Protein AF-A0A412A065-F1 (afdb_monomer)

pLDDT: mean 73.4, std 17.65, range [29.75, 91.38]

Radius of gyration: 28.31 Å; Cα contacts (8 Å, |Δi|>4): 166; chains: 1; bounding box: 94×66×41 Å

Foldseek 3Di:
DADVVGDPCVVPDQWDKDKDWDDDDPQDLADPVFWTKIKIWTPHHNPCVPPPNTDIDIWIAGPPPGTQDQLVLLVLCCVVVQWDDPPQKIFGADPVRHGPDIAGHPNRSSVVCVVCVVVVVVSVVVSPDVPPPDPPVVVVVVVVVVVVVVVVVVPPVPDDDDDDDDDDDDDDDD

Secondary structure (DSSP, 8-state):
--BTTBSHHHHH-SEEEEEEEEPPPTTSSS-TTTEEEEEEEEEEESS-TTT-SS-EEEEEEETTTEE--HHHHHHHHHHHTSEEEETTEEEEE-TTS-EEEEEEHHHHHHHHHHH-HHHHHHHHHHH--S--PPPHHHHHHHHHHHHHHHHHHHHHTT----------------

Sequence (174 aa):
MVVAGGHAIKYWSSLTLDLRKRSISDSDPIGKEDGVKIGVKVLKNHCTPNKFAYVKFVYYAIFGEGIEQYLSTLDKACRQGIAECKGAWIYWYDNDGNVKEKWNGKMSYRNYMIENPEIFKSFTEAVSPEIKAMSGEEIEDIKQLEKTVEDKMLYDDSMPLKNKKKESKENTVA

Organism: NCBI:txid491921

Solvent-accessible surface area (backbone atoms only — not comparable to full-atom values): 10781 Å² total; per-residue (Å²): 140,81,51,98,81,48,70,60,57,73,72,74,47,55,62,40,74,52,76,39,82,47,85,67,52,98,85,48,80,61,50,77,90,53,32,47,35,37,38,36,34,44,73,41,50,69,85,49,65,91,82,48,68,73,48,72,54,73,51,45,35,34,71,95,78,40,73,54,55,63,68,53,52,50,62,46,23,51,70,74,63,61,24,50,72,62,82,61,36,39,36,33,52,43,97,84,69,46,77,70,46,76,29,68,38,69,54,49,46,43,53,52,40,67,77,36,54,68,57,42,50,55,50,49,60,73,55,55,61,96,64,74,72,71,55,74,63,63,55,51,54,49,53,52,50,52,52,55,47,53,57,54,61,71,54,65,87,68,72,76,80,84,76,91,78,84,80,84,78,90,86,81,94,134

Structure (mmCIF, N/CA/C/O backbone):
data_AF-A0A412A065-F1
#
_entry.id   AF-A0A412A065-F1
#
loop_
_atom_site.group_PDB
_atom_site.id
_atom_site.type_symbol
_atom_site.label_atom_id
_atom_site.label_alt_id
_atom_site.label_comp_id
_atom_site.label_asym_id
_atom_site.label_entity_id
_atom_site.label_seq_id
_atom_site.pdbx_PDB_ins_code
_atom_site.Cartn_x
_atom_site.Cartn_y
_atom_site.Cartn_z
_atom_site.occupancy
_atom_site.B_iso_or_equiv
_atom_site.auth_seq_id
_atom_site.auth_comp_id
_atom_site.auth_asym_id
_atom_site.auth_atom_id
_atom_site.pdbx_PDB_model_num
ATOM 1 N N . MET A 1 1 ? 21.554 -3.947 -10.953 1.00 59.50 1 MET A N 1
ATOM 2 C CA . MET A 1 1 ? 20.369 -3.548 -11.738 1.00 59.50 1 MET A CA 1
ATOM 3 C C . MET A 1 1 ? 20.830 -2.507 -12.738 1.00 59.50 1 MET A C 1
ATOM 5 O O . MET A 1 1 ? 21.352 -1.483 -12.311 1.00 59.50 1 MET A O 1
ATOM 9 N N . VAL A 1 2 ? 20.739 -2.818 -14.027 1.00 64.69 2 VAL A N 1
ATOM 10 C CA . VAL A 1 2 ? 20.994 -1.875 -15.122 1.00 64.69 2 VAL A CA 1
ATOM 11 C C . VAL A 1 2 ? 19.633 -1.594 -15.742 1.00 64.69 2 VAL A C 1
ATOM 13 O O . VAL A 1 2 ? 18.884 -2.533 -16.002 1.00 64.69 2 VAL A O 1
ATOM 16 N N . VAL A 1 3 ? 19.294 -0.319 -15.895 1.00 79.69 3 VAL A N 1
ATOM 17 C CA . VAL A 1 3 ? 18.061 0.134 -16.550 1.00 79.69 3 VAL A CA 1
ATOM 18 C C . VAL A 1 3 ? 18.453 0.653 -17.934 1.00 79.69 3 VAL A C 1
ATOM 20 O O . VAL A 1 3 ? 19.592 1.092 -18.118 1.00 79.69 3 VAL A O 1
ATOM 23 N N . ALA A 1 4 ? 17.550 0.610 -18.914 1.00 75.88 4 ALA A N 1
ATOM 24 C CA . ALA A 1 4 ? 17.768 1.313 -20.177 1.00 75.88 4 ALA A CA 1
ATOM 25 C C . ALA A 1 4 ? 18.017 2.808 -19.877 1.00 75.88 4 ALA A C 1
ATOM 27 O O . ALA A 1 4 ? 17.233 3.426 -19.163 1.00 75.88 4 ALA A O 1
ATOM 28 N N . GLY A 1 5 ? 19.153 3.348 -20.335 1.00 75.94 5 GLY A N 1
ATOM 29 C CA . GLY A 1 5 ? 19.703 4.638 -19.873 1.00 75.94 5 GLY A CA 1
ATOM 30 C C . GLY A 1 5 ? 20.932 4.530 -18.949 1.00 75.94 5 GLY A C 1
ATOM 31 O O . GLY A 1 5 ? 21.510 5.543 -18.560 1.00 75.94 5 GLY A O 1
ATOM 32 N N . GLY A 1 6 ? 21.384 3.314 -18.626 1.00 81.81 6 GLY A N 1
ATOM 33 C CA . GLY A 1 6 ? 22.684 3.062 -17.999 1.00 81.81 6 GLY A CA 1
ATOM 34 C C . GLY A 1 6 ? 22.746 3.377 -16.500 1.00 81.81 6 GLY A C 1
ATOM 35 O O . GLY A 1 6 ? 21.751 3.319 -15.777 1.00 81.81 6 GLY A O 1
ATOM 36 N N . HIS A 1 7 ? 23.951 3.665 -15.999 1.00 80.75 7 HIS A N 1
ATOM 37 C CA . HIS A 1 7 ? 24.173 3.865 -14.563 1.00 80.75 7 HIS A CA 1
ATOM 38 C C . HIS A 1 7 ? 23.715 5.232 -14.037 1.00 80.75 7 HIS A C 1
ATOM 40 O O . HIS A 1 7 ? 23.403 5.324 -12.851 1.00 80.75 7 HIS A O 1
ATOM 46 N N . ALA A 1 8 ? 23.614 6.265 -14.881 1.00 84.19 8 ALA A N 1
ATOM 47 C CA . ALA A 1 8 ? 23.265 7.625 -14.457 1.00 84.19 8 ALA A CA 1
ATOM 48 C C . ALA A 1 8 ? 21.925 7.686 -13.699 1.00 84.19 8 ALA A C 1
ATOM 50 O O . ALA A 1 8 ? 21.860 8.255 -12.609 1.00 84.19 8 ALA A O 1
ATOM 51 N N . ILE A 1 9 ? 20.887 7.006 -14.202 1.00 83.12 9 ILE A N 1
ATOM 52 C CA . ILE A 1 9 ? 19.542 6.970 -13.596 1.00 83.12 9 ILE A CA 1
ATOM 53 C C . ILE A 1 9 ? 19.582 6.490 -12.132 1.00 83.12 9 ILE A C 1
ATOM 55 O O . ILE A 1 9 ? 18.857 7.011 -11.285 1.00 83.12 9 ILE A O 1
ATOM 59 N N . LYS A 1 10 ? 20.466 5.542 -11.788 1.00 75.94 10 LYS A N 1
ATOM 60 C CA . LYS A 1 10 ? 20.627 5.039 -10.410 1.00 75.94 10 LYS A CA 1
ATOM 61 C C . LYS A 1 10 ? 21.094 6.139 -9.444 1.00 75.94 10 LYS A C 1
ATOM 63 O O . LYS A 1 10 ? 20.668 6.174 -8.287 1.00 75.94 10 LYS A O 1
ATOM 68 N N . TYR A 1 11 ? 21.975 7.026 -9.900 1.00 78.31 11 TYR A N 1
ATOM 69 C CA . TYR A 1 11 ? 22.521 8.106 -9.079 1.00 78.31 11 TYR A CA 1
ATOM 70 C C . TYR A 1 11 ? 21.553 9.292 -9.002 1.00 78.31 11 TYR A C 1
ATOM 72 O O . TYR A 1 11 ? 21.267 9.744 -7.896 1.00 78.31 11 TYR A O 1
ATOM 80 N N . TRP A 1 12 ? 20.958 9.691 -10.128 1.00 84.44 12 TRP A N 1
ATOM 81 C CA . TRP A 1 12 ? 20.093 10.874 -10.226 1.00 84.44 12 TRP A CA 1
ATOM 82 C C . TRP A 1 12 ? 18.624 10.671 -9.804 1.00 84.44 12 TRP A C 1
ATOM 84 O O . TRP A 1 12 ? 17.942 11.648 -9.521 1.00 84.44 12 TRP A O 1
ATOM 94 N N . SER A 1 13 ? 18.106 9.440 -9.717 1.00 83.88 13 SER A N 1
ATOM 95 C CA . SER A 1 13 ? 16.719 9.210 -9.259 1.00 83.88 13 SER A CA 1
ATOM 96 C C . SER A 1 13 ? 16.548 9.391 -7.744 1.00 83.88 13 SER A C 1
ATOM 98 O O . SER A 1 13 ? 17.257 8.758 -6.961 1.00 83.88 13 SER A O 1
ATOM 100 N N . SER A 1 14 ? 15.571 10.189 -7.305 1.00 82.69 14 SER A N 1
ATOM 101 C CA . SER A 1 14 ? 15.243 10.354 -5.874 1.00 82.69 14 SER A CA 1
ATOM 102 C C . SER A 1 14 ? 14.550 9.125 -5.270 1.00 82.69 14 SER A C 1
ATOM 104 O O . SER A 1 14 ? 14.744 8.811 -4.096 1.00 82.69 14 SER A O 1
ATOM 106 N N . LEU A 1 15 ? 13.776 8.396 -6.080 1.00 83.38 15 LEU A N 1
ATOM 107 C CA . LEU A 1 15 ? 13.082 7.162 -5.711 1.00 83.38 15 LEU A CA 1
ATOM 108 C C . LEU A 1 15 ? 13.373 6.080 -6.761 1.00 83.38 15 LEU A C 1
ATOM 110 O O . LEU A 1 15 ? 13.353 6.349 -7.961 1.00 83.38 15 LEU A O 1
ATOM 114 N N . THR A 1 16 ? 13.618 4.845 -6.327 1.00 84.00 16 THR A N 1
ATOM 115 C CA . THR A 1 16 ? 13.732 3.681 -7.220 1.00 84.00 16 THR A CA 1
ATOM 116 C C . THR A 1 16 ? 12.879 2.538 -6.685 1.00 84.00 16 THR A C 1
ATOM 118 O O . THR A 1 16 ? 13.063 2.108 -5.543 1.00 84.00 16 THR A O 1
ATOM 121 N N . LEU A 1 17 ? 11.972 2.026 -7.519 1.00 86.31 17 LEU A N 1
ATOM 122 C CA . LEU A 1 17 ? 11.049 0.936 -7.199 1.00 86.31 17 LEU A CA 1
ATOM 123 C C . LEU A 1 17 ? 11.320 -0.269 -8.113 1.00 86.31 17 LEU A C 1
ATOM 125 O O . LEU A 1 17 ? 11.417 -0.116 -9.327 1.00 86.31 17 LEU A O 1
ATOM 129 N N . ASP A 1 18 ? 11.421 -1.467 -7.537 1.00 87.00 18 ASP A N 1
ATOM 130 C CA . ASP A 1 18 ? 11.420 -2.744 -8.265 1.00 87.00 18 ASP A CA 1
ATOM 131 C C . ASP A 1 18 ? 10.001 -3.319 -8.210 1.00 87.00 18 ASP A C 1
ATOM 133 O O . ASP A 1 18 ? 9.548 -3.760 -7.149 1.00 87.00 18 ASP A O 1
ATOM 137 N N . LEU A 1 19 ? 9.284 -3.254 -9.336 1.00 89.56 19 LEU A N 1
ATOM 138 C CA . LEU A 1 19 ? 7.926 -3.775 -9.483 1.00 89.56 19 LEU A CA 1
ATOM 139 C C . LEU A 1 19 ? 7.979 -5.156 -10.135 1.00 89.56 19 LEU A C 1
ATOM 141 O O . LEU A 1 19 ? 8.509 -5.311 -11.234 1.00 89.56 19 LEU A O 1
ATOM 145 N N . ARG A 1 20 ? 7.390 -6.166 -9.487 1.00 89.19 20 ARG A N 1
ATOM 146 C CA . ARG A 1 20 ? 7.323 -7.530 -10.027 1.00 89.19 20 ARG A CA 1
ATOM 147 C C . ARG A 1 20 ? 5.916 -8.098 -9.934 1.00 89.19 20 ARG A C 1
ATOM 149 O O . ARG A 1 20 ? 5.320 -8.112 -8.855 1.00 89.19 20 ARG A O 1
ATOM 156 N N . LYS A 1 21 ? 5.423 -8.655 -11.045 1.00 88.69 21 LYS A N 1
ATOM 157 C CA . LYS A 1 21 ? 4.226 -9.504 -11.039 1.00 88.69 21 LYS A CA 1
ATOM 158 C C . LYS A 1 21 ? 4.476 -10.701 -10.114 1.00 88.69 21 LYS A C 1
ATOM 160 O O . LYS A 1 21 ? 5.524 -11.345 -10.167 1.00 88.69 21 LYS A O 1
ATOM 165 N N . ARG A 1 22 ? 3.519 -10.971 -9.234 1.00 87.44 22 ARG A N 1
ATOM 166 C CA . ARG A 1 22 ? 3.467 -12.141 -8.356 1.00 87.44 22 ARG A CA 1
ATOM 167 C C . ARG A 1 22 ? 2.398 -13.094 -8.882 1.00 87.44 22 ARG A C 1
ATOM 169 O O . ARG A 1 22 ? 1.486 -12.678 -9.595 1.00 87.44 22 ARG A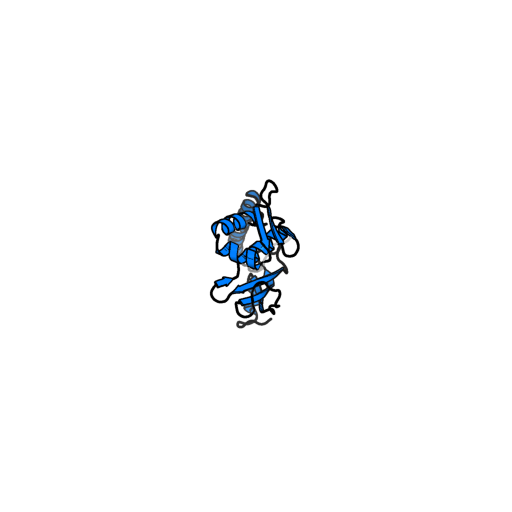 O 1
ATOM 176 N N . SER A 1 23 ? 2.506 -14.367 -8.521 1.00 85.19 23 SER A N 1
ATOM 177 C CA . SER A 1 23 ? 1.398 -15.301 -8.688 1.00 85.19 23 SER A CA 1
ATOM 178 C C . SER A 1 23 ? 0.210 -14.855 -7.832 1.00 85.19 23 SER A C 1
ATOM 180 O O . SER A 1 23 ? 0.380 -14.447 -6.681 1.00 85.19 23 SER A O 1
ATOM 182 N N . ILE A 1 24 ? -0.976 -14.937 -8.426 1.00 83.94 24 ILE A N 1
ATOM 183 C CA . ILE A 1 24 ? -2.264 -14.934 -7.733 1.00 83.94 24 ILE A CA 1
ATOM 184 C C . ILE A 1 24 ? -2.547 -16.386 -7.333 1.00 83.94 24 ILE A C 1
ATOM 186 O O . ILE A 1 24 ? -2.332 -17.293 -8.145 1.00 83.94 24 ILE A O 1
ATOM 190 N N . SER A 1 25 ? -2.968 -16.611 -6.091 1.00 81.94 25 SER A N 1
ATOM 191 C CA . SER A 1 25 ? -3.504 -17.898 -5.638 1.00 81.94 25 SER A CA 1
ATOM 192 C C . SER A 1 25 ? -5.028 -17.879 -5.679 1.00 81.94 25 SER A C 1
ATOM 194 O O . SER A 1 25 ? -5.638 -16.819 -5.653 1.00 81.94 25 SER A O 1
ATOM 196 N N . ASP A 1 26 ? -5.664 -19.046 -5.678 1.00 75.50 26 ASP A N 1
ATOM 197 C CA . ASP A 1 26 ? -7.128 -19.129 -5.808 1.00 75.50 26 ASP A CA 1
ATOM 198 C C . ASP A 1 26 ? -7.871 -18.716 -4.509 1.00 75.50 26 ASP A C 1
ATOM 200 O O . ASP A 1 26 ? -9.094 -18.686 -4.457 1.00 75.50 26 ASP A O 1
ATOM 204 N N . SER A 1 27 ? -7.116 -18.360 -3.459 1.00 78.38 27 SER A N 1
ATOM 205 C CA . SER A 1 27 ? -7.596 -17.731 -2.219 1.00 78.38 27 SER A CA 1
ATOM 206 C C . SER A 1 27 ? -7.365 -16.209 -2.186 1.00 78.38 27 SER A C 1
ATOM 208 O O . SER A 1 27 ? -7.716 -15.560 -1.195 1.00 78.38 27 SER A O 1
ATOM 210 N N . ASP A 1 28 ? -6.728 -15.629 -3.207 1.00 82.88 28 ASP A N 1
ATOM 211 C CA . ASP A 1 28 ? -6.637 -14.177 -3.336 1.00 82.88 28 ASP A CA 1
ATOM 212 C C . ASP A 1 28 ? -7.999 -13.600 -3.760 1.00 82.88 28 ASP A C 1
ATOM 214 O O . ASP A 1 28 ? -8.752 -14.255 -4.475 1.00 82.88 28 ASP A O 1
ATOM 218 N N . PRO A 1 29 ? -8.337 -12.369 -3.339 1.00 79.38 29 PRO A N 1
ATOM 219 C CA . PRO A 1 29 ? -9.653 -11.792 -3.610 1.00 79.38 29 PRO A CA 1
ATOM 220 C C . PRO A 1 29 ? -9.891 -11.464 -5.089 1.00 79.38 29 PRO A C 1
ATOM 222 O O . PRO A 1 29 ? -11.036 -11.374 -5.497 1.00 79.38 29 PRO A O 1
ATOM 225 N N . ILE A 1 30 ? -8.840 -11.267 -5.885 1.00 82.00 30 ILE A N 1
ATOM 226 C CA . ILE A 1 30 ? -8.945 -10.920 -7.308 1.00 82.00 30 ILE A CA 1
ATOM 227 C C . ILE A 1 30 ? -8.397 -12.086 -8.123 1.00 82.00 30 ILE A C 1
ATOM 229 O O . ILE A 1 30 ? -7.266 -12.523 -7.884 1.00 82.00 30 ILE A O 1
ATOM 233 N N . GLY A 1 31 ? -9.203 -12.576 -9.067 1.00 82.12 31 GLY A N 1
ATOM 234 C CA . GLY A 1 31 ? -8.862 -13.692 -9.939 1.00 82.12 31 GLY A CA 1
ATOM 235 C C . GLY A 1 31 ? -7.713 -13.375 -10.899 1.00 82.12 31 GLY A C 1
ATOM 236 O O . GLY A 1 31 ? -7.356 -12.220 -11.134 1.00 82.12 31 GLY A O 1
ATOM 237 N N . LYS A 1 32 ? -7.124 -14.427 -11.482 1.00 80.06 32 LYS A N 1
ATOM 238 C CA . LYS A 1 32 ? -6.084 -14.298 -12.523 1.00 80.06 32 LYS A CA 1
ATOM 239 C C . LYS A 1 32 ? -6.618 -13.658 -13.806 1.00 80.06 32 LYS A C 1
ATOM 241 O O . LYS A 1 32 ? -5.845 -13.018 -14.515 1.00 80.06 32 LYS A O 1
ATOM 246 N N . GLU A 1 33 ? -7.908 -13.847 -14.071 1.00 81.31 33 GLU A N 1
ATOM 247 C CA . GLU A 1 33 ? -8.598 -13.332 -15.254 1.00 81.31 33 GLU A CA 1
ATOM 248 C C . GLU A 1 33 ? -8.876 -11.825 -15.116 1.00 81.31 33 GLU A C 1
ATOM 250 O O . GLU A 1 33 ? -8.692 -11.071 -16.067 1.00 81.31 33 GLU A O 1
ATOM 255 N N . ASP A 1 34 ? -9.232 -11.375 -13.906 1.00 84.75 34 ASP A N 1
ATOM 256 C CA . ASP A 1 34 ? -9.652 -9.994 -13.628 1.00 84.75 34 ASP A CA 1
ATOM 257 C C . ASP A 1 34 ? -8.477 -9.039 -13.353 1.00 84.75 34 ASP A C 1
ATOM 259 O O . ASP A 1 34 ? -8.609 -7.820 -13.489 1.00 84.75 34 ASP A O 1
ATOM 263 N N . GLY A 1 35 ? -7.304 -9.554 -12.958 1.00 87.31 35 GLY A N 1
ATOM 264 C CA . GLY A 1 35 ? -6.182 -8.683 -12.615 1.00 87.31 35 GLY A CA 1
ATOM 265 C C . GLY A 1 35 ? -4.825 -9.337 -12.361 1.00 87.31 35 GLY A C 1
ATOM 266 O O . GLY A 1 35 ? -4.553 -10.506 -12.636 1.00 87.31 35 GLY A O 1
ATOM 267 N N . VAL A 1 36 ? -3.911 -8.524 -11.827 1.00 90.12 36 VAL A N 1
ATOM 268 C CA . VAL A 1 36 ? -2.536 -8.897 -11.487 1.00 90.12 36 VAL A CA 1
ATOM 269 C C . VAL A 1 36 ? -2.146 -8.430 -10.090 1.00 90.12 36 VAL A C 1
ATOM 271 O O . VAL A 1 36 ? -2.358 -7.287 -9.691 1.00 90.12 36 VAL A O 1
ATOM 274 N N . LYS A 1 37 ? -1.480 -9.319 -9.353 1.00 89.69 37 LYS A N 1
ATOM 275 C CA . LYS A 1 37 ? -0.863 -9.019 -8.060 1.00 89.69 37 LYS A CA 1
ATOM 276 C C . LYS A 1 37 ? 0.549 -8.489 -8.288 1.00 89.69 37 LYS A C 1
ATOM 278 O O . LYS A 1 37 ? 1.388 -9.189 -8.859 1.00 89.69 37 LYS A O 1
ATOM 283 N N . ILE A 1 38 ? 0.830 -7.266 -7.850 1.00 90.00 38 ILE A N 1
ATOM 284 C CA . ILE A 1 38 ? 2.123 -6.602 -8.041 1.00 90.00 38 ILE A CA 1
ATOM 285 C C . ILE A 1 38 ? 2.793 -6.440 -6.679 1.00 90.00 38 ILE A C 1
ATOM 287 O O . ILE A 1 38 ? 2.259 -5.815 -5.766 1.00 90.00 38 ILE A O 1
ATOM 291 N N . GLY A 1 39 ? 3.978 -7.032 -6.533 1.00 88.25 39 GLY A N 1
ATOM 292 C CA . GLY A 1 39 ? 4.853 -6.790 -5.394 1.00 88.25 39 GLY A CA 1
ATOM 293 C C . GLY A 1 39 ? 5.843 -5.687 -5.739 1.00 88.25 39 GLY A C 1
ATOM 294 O O . GLY A 1 39 ? 6.588 -5.826 -6.709 1.00 88.25 39 GLY A O 1
ATOM 295 N N . VAL A 1 40 ? 5.876 -4.629 -4.933 1.00 88.19 40 VAL A N 1
ATOM 296 C CA . VAL A 1 40 ? 6.831 -3.527 -5.084 1.00 88.19 40 VAL A CA 1
ATOM 297 C C . VAL A 1 40 ? 7.829 -3.548 -3.941 1.00 88.19 40 VAL A C 1
ATOM 299 O O . VAL A 1 40 ? 7.460 -3.698 -2.776 1.00 88.19 40 VAL A O 1
ATOM 302 N N . LYS A 1 41 ? 9.108 -3.395 -4.285 1.00 85.06 41 LYS A N 1
ATOM 303 C CA . LYS A 1 41 ? 10.203 -3.186 -3.339 1.00 85.06 41 LYS A CA 1
ATOM 304 C C . LYS A 1 41 ? 10.808 -1.805 -3.566 1.00 85.06 41 LYS A C 1
ATOM 306 O O . LYS A 1 41 ? 11.267 -1.507 -4.667 1.00 85.06 41 LYS A O 1
ATOM 311 N N . VAL A 1 42 ? 10.878 -0.998 -2.511 1.00 85.38 42 VAL A N 1
ATOM 312 C CA . VAL A 1 42 ? 11.677 0.233 -2.519 1.00 85.38 42 VAL A CA 1
ATOM 313 C C . VAL A 1 42 ? 13.164 -0.148 -2.500 1.00 85.38 42 VAL A C 1
ATOM 315 O O . VAL A 1 42 ? 13.599 -0.931 -1.653 1.00 85.38 42 VAL A O 1
ATOM 318 N N . LEU A 1 43 ? 13.934 0.354 -3.470 1.00 81.56 43 LEU A N 1
ATOM 319 C CA . LEU A 1 43 ? 15.385 0.135 -3.590 1.00 81.56 43 LEU A CA 1
ATOM 320 C C . LEU A 1 43 ? 16.213 1.360 -3.187 1.00 81.56 43 LEU A C 1
ATOM 322 O O . LEU A 1 43 ? 17.340 1.207 -2.725 1.00 81.56 43 LEU A O 1
ATOM 326 N N . LYS A 1 44 ? 15.670 2.560 -3.400 1.00 79.31 44 LYS A N 1
ATOM 327 C CA . LYS A 1 44 ? 16.268 3.850 -3.043 1.00 79.31 44 LYS A CA 1
ATOM 328 C C . LYS A 1 44 ? 15.133 4.807 -2.709 1.00 79.31 44 LYS A C 1
ATOM 330 O O . LYS A 1 44 ? 14.167 4.857 -3.467 1.00 79.31 44 LYS A O 1
ATOM 335 N N . ASN A 1 45 ? 15.255 5.552 -1.615 1.00 82.75 45 ASN A N 1
ATOM 336 C CA . ASN A 1 45 ? 14.328 6.614 -1.235 1.00 82.75 45 ASN A CA 1
ATOM 337 C C . ASN A 1 45 ? 15.112 7.765 -0.594 1.00 82.75 45 ASN A C 1
ATOM 339 O O . ASN A 1 45 ? 15.617 7.625 0.516 1.00 82.75 45 ASN A O 1
ATOM 343 N N . HIS A 1 46 ? 15.210 8.887 -1.302 1.00 79.06 46 HIS A N 1
ATOM 344 C CA . HIS A 1 46 ? 15.831 10.123 -0.823 1.00 79.06 46 HIS A CA 1
ATOM 345 C C . HIS A 1 46 ? 14.801 11.132 -0.277 1.00 79.06 46 HIS A C 1
ATOM 347 O O . HIS A 1 46 ? 15.174 12.120 0.343 1.00 79.06 46 HIS A O 1
ATOM 353 N N . CYS A 1 47 ? 13.504 10.894 -0.494 1.00 74.12 47 CYS A N 1
ATOM 354 C CA . CYS A 1 47 ? 12.421 11.793 -0.083 1.00 74.12 47 CYS A CA 1
ATOM 355 C C . CYS A 1 47 ? 11.980 11.570 1.372 1.00 74.12 47 CYS A C 1
ATOM 357 O O . CYS A 1 47 ? 11.399 12.457 1.988 1.00 74.12 47 CYS A O 1
ATOM 359 N N . THR A 1 48 ? 12.212 10.381 1.940 1.00 64.38 48 THR A N 1
ATOM 360 C CA . THR A 1 48 ? 11.916 10.107 3.359 1.00 64.38 48 THR A CA 1
ATOM 361 C C . THR A 1 48 ? 12.913 9.101 3.951 1.00 64.38 48 THR A C 1
ATOM 363 O O . THR A 1 48 ? 12.552 7.938 4.174 1.00 64.38 48 THR A O 1
ATOM 366 N N . PRO A 1 49 ? 14.169 9.521 4.218 1.00 60.69 49 PRO A N 1
ATOM 367 C CA . PRO A 1 49 ? 15.238 8.617 4.656 1.00 60.69 49 PRO A CA 1
ATOM 368 C C . PRO A 1 49 ? 14.892 7.826 5.928 1.00 60.69 49 PRO A C 1
ATOM 370 O O . PRO A 1 49 ? 15.203 6.642 6.028 1.00 60.69 49 PRO A O 1
ATOM 373 N N . ASN A 1 50 ? 14.180 8.460 6.866 1.00 56.03 50 ASN A N 1
ATOM 374 C CA . ASN A 1 50 ? 13.988 7.943 8.225 1.00 56.03 50 ASN A CA 1
ATOM 375 C C . ASN A 1 50 ? 12.836 6.931 8.391 1.00 56.03 50 ASN A C 1
ATOM 377 O O . ASN A 1 50 ? 12.787 6.257 9.415 1.00 56.03 50 ASN A O 1
ATOM 381 N N . LYS A 1 51 ? 11.897 6.813 7.433 1.00 56.22 51 LYS A N 1
ATOM 382 C CA . LYS A 1 51 ? 10.699 5.944 7.577 1.00 56.22 51 LYS A CA 1
ATOM 383 C C . LYS A 1 51 ? 10.639 4.741 6.626 1.00 56.22 51 LYS A C 1
ATOM 385 O O . LYS A 1 51 ? 9.981 3.759 6.948 1.00 56.22 51 LYS A O 1
ATOM 390 N N . PHE A 1 52 ? 11.289 4.790 5.458 1.00 55.50 52 PHE A N 1
ATOM 391 C CA . PHE A 1 52 ? 11.033 3.829 4.367 1.00 55.50 52 PHE A CA 1
ATOM 392 C C . PHE A 1 52 ? 12.312 3.312 3.681 1.00 55.50 52 PHE A C 1
ATOM 394 O O . PHE A 1 52 ? 12.393 3.293 2.453 1.00 55.50 52 PHE A O 1
ATOM 401 N N . ALA A 1 53 ? 13.308 2.873 4.458 1.00 53.53 53 ALA A N 1
ATOM 402 C CA . ALA A 1 53 ? 14.576 2.366 3.917 1.00 53.53 53 ALA A CA 1
ATOM 403 C C . ALA A 1 53 ? 14.398 1.133 3.002 1.00 53.53 53 ALA A C 1
ATOM 405 O O . ALA A 1 53 ? 14.928 1.109 1.894 1.00 53.53 53 ALA A O 1
ATOM 406 N N . TYR A 1 54 ? 13.612 0.133 3.432 1.00 58.66 54 TYR A N 1
ATOM 407 C CA . TYR A 1 54 ? 13.342 -1.094 2.664 1.00 58.66 54 TYR A CA 1
ATOM 408 C C . TYR A 1 54 ? 11.921 -1.621 2.896 1.00 58.66 54 TYR A C 1
ATOM 410 O O . TYR A 1 54 ? 11.725 -2.661 3.523 1.00 58.66 54 TYR A O 1
ATOM 418 N N . VAL A 1 55 ? 10.910 -0.922 2.380 1.00 68.25 55 VAL A N 1
ATOM 419 C CA . VAL A 1 55 ? 9.521 -1.395 2.479 1.00 68.25 55 VAL A CA 1
ATOM 420 C C . VAL A 1 55 ? 9.122 -2.198 1.242 1.00 68.25 55 VAL A C 1
ATOM 422 O O . VAL A 1 55 ? 9.453 -1.859 0.101 1.00 68.25 55 VAL A O 1
ATOM 425 N N . LYS A 1 56 ? 8.412 -3.298 1.500 1.00 74.69 56 LYS A N 1
ATOM 426 C CA . LYS A 1 56 ? 7.779 -4.152 0.502 1.00 74.69 56 LYS A CA 1
ATOM 427 C C . LYS A 1 56 ? 6.276 -4.104 0.721 1.00 74.69 56 LYS A C 1
ATOM 429 O O . LYS A 1 56 ? 5.804 -4.519 1.774 1.00 74.69 56 LYS A O 1
ATOM 434 N N . PHE A 1 57 ? 5.542 -3.657 -0.286 1.00 80.88 57 PHE A N 1
ATOM 435 C CA . PHE A 1 57 ? 4.084 -3.682 -0.293 1.00 80.88 57 PHE A CA 1
ATOM 436 C C . PHE A 1 57 ? 3.583 -4.479 -1.498 1.00 80.88 57 PHE A C 1
ATOM 438 O O . PHE A 1 57 ? 4.305 -4.699 -2.476 1.00 80.88 57 PHE A O 1
ATOM 445 N N . VAL A 1 58 ? 2.359 -4.982 -1.389 1.00 81.81 58 VAL A N 1
ATOM 446 C CA . VAL A 1 58 ? 1.694 -5.756 -2.435 1.00 81.81 58 VAL A CA 1
ATOM 447 C C . VAL A 1 58 ? 0.350 -5.101 -2.685 1.00 81.81 58 VAL A C 1
ATOM 449 O O . VAL A 1 58 ? -0.417 -4.922 -1.745 1.00 81.81 58 VAL A O 1
ATOM 452 N N . TYR A 1 59 ? 0.076 -4.758 -3.936 1.00 84.12 59 TYR A N 1
ATOM 453 C CA . TYR A 1 59 ? -1.230 -4.275 -4.364 1.00 84.12 59 TYR A CA 1
ATOM 454 C C . TYR A 1 59 ? -1.752 -5.125 -5.520 1.00 84.12 59 TYR A C 1
ATOM 456 O O . TYR A 1 59 ? -1.009 -5.886 -6.149 1.00 84.12 59 TYR A O 1
ATOM 464 N N . TYR A 1 60 ? -3.045 -4.994 -5.779 1.00 86.94 60 TYR A N 1
ATOM 465 C CA . TYR A 1 60 ? -3.706 -5.599 -6.923 1.00 86.94 60 TYR A CA 1
ATOM 466 C C . TYR A 1 60 ? -3.974 -4.503 -7.954 1.00 86.94 60 TYR A C 1
ATOM 468 O O . TYR A 1 60 ? -4.291 -3.369 -7.594 1.00 86.94 60 TYR A O 1
ATOM 476 N N . ALA A 1 61 ? -3.803 -4.830 -9.227 1.00 89.44 61 ALA A N 1
ATOM 477 C CA . ALA A 1 61 ? -4.253 -4.001 -10.331 1.00 89.44 61 ALA A CA 1
ATOM 478 C C . ALA A 1 61 ? -5.252 -4.811 -11.157 1.00 89.44 61 ALA A C 1
ATOM 480 O O . ALA A 1 61 ? -4.954 -5.944 -11.533 1.00 89.44 61 ALA A O 1
ATOM 481 N N . ILE A 1 62 ? -6.423 -4.239 -11.395 1.00 90.00 62 ILE A N 1
ATOM 482 C CA . ILE A 1 62 ? -7.537 -4.829 -12.132 1.00 90.00 62 ILE A CA 1
ATOM 483 C C . ILE A 1 62 ? -7.497 -4.292 -13.560 1.00 90.00 62 ILE A C 1
ATOM 485 O O . ILE A 1 62 ? -7.169 -3.123 -13.796 1.00 90.00 62 ILE A O 1
ATOM 489 N N . PHE A 1 63 ? -7.791 -5.150 -14.532 1.00 89.00 63 PHE A N 1
ATOM 490 C CA . PHE A 1 63 ? -7.831 -4.738 -15.930 1.00 89.00 63 PHE A CA 1
ATOM 491 C C . PHE A 1 63 ? -9.032 -3.809 -16.173 1.00 89.00 63 PHE A C 1
ATOM 493 O O . PHE A 1 63 ? -10.143 -4.085 -15.740 1.00 89.00 63 PHE A O 1
ATOM 500 N N . GLY A 1 64 ? -8.806 -2.672 -16.836 1.00 87.62 64 GLY A N 1
ATOM 501 C CA . GLY A 1 64 ? -9.832 -1.645 -17.071 1.00 87.62 64 GLY A CA 1
ATOM 502 C C . GLY A 1 64 ? -10.026 -0.649 -15.918 1.00 87.62 64 GLY A C 1
ATOM 503 O O . GLY A 1 64 ? -10.152 0.541 -16.186 1.00 87.62 64 GLY A O 1
ATOM 504 N N . GLU A 1 65 ? -9.971 -1.091 -14.657 1.00 85.19 65 GLU A N 1
ATOM 505 C CA . GLU A 1 65 ? -10.183 -0.219 -13.481 1.00 85.19 65 GLU A CA 1
ATOM 506 C C . GLU A 1 65 ? -8.887 0.380 -12.894 1.00 85.19 65 GLU A C 1
ATOM 508 O O . GLU A 1 65 ? -8.912 1.443 -12.275 1.00 85.19 65 GLU A O 1
ATOM 513 N N . GLY A 1 66 ? -7.728 -0.257 -13.102 1.00 88.19 66 GLY A N 1
ATOM 514 C CA . GLY A 1 66 ? -6.438 0.244 -12.617 1.00 88.19 66 GLY A CA 1
ATOM 515 C C . GLY A 1 66 ? -6.051 -0.295 -11.236 1.00 88.19 66 GLY A C 1
ATOM 516 O O . GLY A 1 66 ? -6.141 -1.493 -10.989 1.00 88.19 66 GLY A O 1
ATOM 517 N N . ILE A 1 67 ? -5.516 0.550 -10.347 1.00 88.69 67 ILE A N 1
ATOM 518 C CA . ILE A 1 67 ? -5.034 0.106 -9.025 1.00 88.69 67 ILE A CA 1
ATOM 519 C C . ILE A 1 67 ? -6.216 -0.036 -8.063 1.00 88.69 67 ILE A C 1
ATOM 521 O O . ILE A 1 67 ? -6.917 0.934 -7.790 1.00 88.69 67 ILE A O 1
ATOM 525 N N . GLU A 1 68 ? -6.375 -1.227 -7.490 1.00 89.19 68 GLU A N 1
ATOM 526 C CA . GLU A 1 68 ? -7.429 -1.546 -6.528 1.00 89.19 68 GLU A CA 1
ATOM 527 C C . GLU A 1 68 ? -7.219 -0.781 -5.208 1.00 89.19 68 GLU A C 1
ATOM 529 O O . GLU A 1 68 ? -6.294 -1.064 -4.435 1.00 89.19 68 GLU A O 1
ATOM 534 N N . GLN A 1 69 ? -8.087 0.199 -4.946 1.00 87.81 69 GLN A N 1
ATOM 535 C CA . GLN A 1 69 ? -7.986 1.065 -3.769 1.00 87.81 69 GLN A CA 1
ATOM 536 C C . GLN A 1 69 ? -8.671 0.459 -2.540 1.00 87.81 69 GLN A C 1
ATOM 538 O O . GLN A 1 69 ? -8.091 0.491 -1.454 1.00 87.81 69 GLN A O 1
ATOM 543 N N . TYR A 1 70 ? -9.850 -0.153 -2.698 1.00 89.44 70 TYR A N 1
ATOM 544 C CA . TYR A 1 70 ? -10.680 -0.617 -1.581 1.00 89.44 70 TYR A CA 1
ATOM 545 C C . TYR A 1 70 ? -9.942 -1.634 -0.703 1.00 89.44 70 TYR A C 1
ATOM 547 O O . TYR A 1 70 ? -9.810 -1.438 0.509 1.00 89.44 70 TYR A O 1
ATOM 555 N N . LEU A 1 71 ? -9.373 -2.681 -1.314 1.00 88.44 71 LEU A N 1
ATOM 556 C CA . LEU A 1 71 ? -8.582 -3.686 -0.591 1.00 88.44 71 LEU A CA 1
ATOM 557 C C . LEU A 1 71 ? -7.304 -3.119 0.054 1.00 88.44 71 LEU A C 1
ATOM 559 O O . LEU A 1 71 ? -6.859 -3.638 1.079 1.00 88.44 71 LEU A O 1
ATOM 563 N N . SER A 1 72 ? -6.717 -2.064 -0.520 1.00 86.50 72 SER A N 1
ATOM 564 C CA . SER A 1 72 ? -5.542 -1.380 0.041 1.00 86.50 72 SER A CA 1
ATOM 565 C C . SER A 1 72 ? -5.906 -0.541 1.272 1.00 86.50 72 SER A C 1
ATOM 567 O O . SER A 1 72 ? -5.166 -0.538 2.256 1.00 86.50 72 SER A O 1
ATOM 569 N N . THR A 1 73 ? -7.066 0.123 1.264 1.00 87.75 73 THR A N 1
ATOM 570 C CA . THR A 1 73 ? -7.590 0.856 2.429 1.00 87.75 73 THR A CA 1
ATOM 571 C C . THR A 1 73 ? -7.932 -0.099 3.575 1.00 87.75 73 THR A C 1
ATOM 573 O O . THR A 1 73 ? -7.554 0.168 4.712 1.00 87.75 73 THR A O 1
ATOM 576 N N . LEU A 1 74 ? -8.525 -1.264 3.291 1.00 87.88 74 LEU A N 1
ATOM 577 C CA . LEU A 1 74 ? -8.788 -2.296 4.305 1.00 87.88 74 LEU A CA 1
ATOM 578 C C . LEU A 1 74 ? -7.503 -2.836 4.968 1.00 87.88 74 LEU A C 1
ATOM 580 O O . LEU A 1 74 ? -7.453 -3.012 6.184 1.00 87.88 74 LEU A O 1
ATOM 584 N N . ASP A 1 75 ? -6.451 -3.088 4.184 1.00 85.62 75 ASP A N 1
ATOM 585 C CA . ASP A 1 75 ? -5.153 -3.565 4.693 1.00 85.62 75 ASP A CA 1
ATOM 586 C C . ASP A 1 75 ? -4.441 -2.511 5.569 1.00 85.62 75 ASP A C 1
ATOM 588 O O . ASP A 1 75 ? -3.689 -2.866 6.476 1.00 85.62 75 ASP A O 1
ATOM 592 N N . LYS A 1 76 ? -4.710 -1.214 5.352 1.00 85.19 76 LYS A N 1
ATOM 593 C CA . LYS A 1 76 ? -4.301 -0.131 6.265 1.00 85.19 76 LYS A CA 1
ATOM 594 C C . LYS A 1 76 ? -5.165 -0.110 7.530 1.00 85.19 76 LYS A C 1
ATOM 596 O O . LYS A 1 76 ? -4.611 -0.115 8.626 1.00 85.19 76 LYS A O 1
ATOM 601 N N . ALA A 1 77 ? -6.489 -0.197 7.391 1.00 86.44 77 ALA A N 1
ATOM 602 C CA . ALA A 1 77 ? -7.433 -0.165 8.508 1.00 86.44 77 ALA A CA 1
ATOM 603 C C . ALA A 1 77 ? -7.203 -1.297 9.529 1.00 86.44 77 ALA A C 1
ATOM 605 O O . ALA A 1 77 ? -7.138 -1.024 10.727 1.00 86.44 77 ALA A O 1
ATOM 606 N N . CYS A 1 78 ? -6.994 -2.545 9.077 1.00 86.06 78 CYS A N 1
ATOM 607 C CA . CYS A 1 78 ? -6.646 -3.656 9.980 1.00 86.06 78 CYS A CA 1
ATOM 608 C C . CYS A 1 78 ? -5.212 -3.548 10.558 1.00 86.06 78 CYS A C 1
ATOM 610 O O . CYS A 1 78 ? -4.929 -4.207 11.554 1.00 86.06 78 CYS A O 1
ATOM 612 N N . ARG A 1 79 ? -4.304 -2.720 10.003 1.00 83.50 79 ARG A N 1
ATOM 613 C CA . ARG A 1 79 ? -3.013 -2.395 10.657 1.00 83.50 79 ARG A CA 1
ATOM 614 C C . ARG A 1 79 ? -3.137 -1.301 11.716 1.00 83.50 79 ARG A C 1
ATOM 616 O O . ARG A 1 79 ? -2.450 -1.381 12.725 1.00 83.50 79 ARG A O 1
ATOM 623 N N . GLN A 1 80 ? -3.989 -0.305 11.484 1.00 82.81 80 GLN A N 1
ATOM 624 C CA . GLN A 1 80 ? -4.252 0.799 12.417 1.00 82.81 80 GLN A CA 1
ATOM 625 C C . GLN A 1 80 ? -5.223 0.417 13.551 1.00 82.81 80 GLN A C 1
ATOM 627 O O . GLN A 1 80 ? -5.412 1.198 14.475 1.00 82.81 80 GLN A O 1
ATOM 632 N N . GLY A 1 81 ? -5.855 -0.762 13.486 1.00 83.25 81 GLY A N 1
ATOM 633 C CA . GLY A 1 81 ? -6.840 -1.223 14.474 1.00 83.25 81 GLY A CA 1
ATOM 634 C C . GLY A 1 81 ? -8.248 -0.634 14.304 1.00 83.25 81 GLY A C 1
ATOM 635 O O . GLY A 1 81 ? -9.105 -0.871 15.146 1.00 83.25 81 GLY A O 1
ATOM 636 N N . ILE A 1 82 ? -8.504 0.098 13.214 1.00 83.12 82 ILE A N 1
ATOM 637 C CA . ILE A 1 82 ? -9.813 0.709 12.897 1.00 83.12 82 ILE A CA 1
ATOM 638 C C . ILE A 1 82 ? -10.828 -0.358 12.452 1.00 83.12 82 ILE A C 1
ATOM 640 O O . ILE A 1 82 ? -12.031 -0.234 12.686 1.00 83.12 82 ILE A O 1
ATOM 644 N N . ALA A 1 83 ? -10.339 -1.418 11.807 1.00 85.94 83 ALA A N 1
ATOM 645 C CA . ALA A 1 83 ? -11.124 -2.589 11.440 1.00 85.94 83 ALA A CA 1
ATOM 646 C C . ALA A 1 83 ? -10.548 -3.836 12.120 1.00 85.94 83 ALA A C 1
ATOM 648 O O . ALA A 1 83 ? -9.333 -4.040 12.118 1.00 85.94 83 ALA A O 1
ATOM 649 N N . GLU A 1 84 ? -11.407 -4.706 12.654 1.00 85.69 84 GLU A N 1
ATOM 650 C CA . GLU A 1 84 ? -10.981 -6.006 13.177 1.00 85.69 84 GLU A CA 1
ATOM 651 C C . GLU A 1 84 ? -11.219 -7.117 12.155 1.00 85.69 84 GLU A C 1
ATOM 653 O O . GLU A 1 84 ? -12.348 -7.448 11.784 1.00 85.69 84 GLU A O 1
ATOM 658 N N . CYS A 1 85 ? -10.123 -7.749 11.750 1.00 83.81 85 CYS A N 1
ATOM 659 C CA . CYS A 1 85 ? -10.101 -8.909 10.873 1.00 83.81 85 CYS A CA 1
ATOM 660 C C . CYS A 1 85 ? -10.219 -10.216 11.708 1.00 83.81 85 CYS A C 1
ATOM 662 O O . CYS A 1 85 ? -9.212 -10.853 12.023 1.00 83.81 85 CYS A O 1
ATOM 664 N N . LYS A 1 86 ? -11.440 -10.637 12.083 1.00 84.56 86 LYS A N 1
ATOM 665 C CA . LYS A 1 86 ? -11.714 -11.883 12.841 1.00 84.56 86 LYS A CA 1
ATOM 666 C C . LYS A 1 86 ? -11.922 -13.071 11.891 1.00 84.56 86 LYS A C 1
ATOM 668 O O . LYS A 1 86 ? -13.041 -13.466 11.560 1.00 84.56 86 LYS A O 1
ATOM 673 N N . GLY A 1 87 ? -10.811 -13.658 11.446 1.00 83.56 87 GLY A N 1
ATOM 674 C CA . GLY A 1 87 ? -10.817 -14.767 10.489 1.00 83.56 87 GLY A CA 1
ATOM 675 C C . GLY A 1 87 ? -11.293 -14.303 9.110 1.00 83.56 87 GLY A C 1
ATOM 676 O O . GLY A 1 87 ? -10.677 -13.427 8.511 1.00 83.56 87 GLY A O 1
ATOM 677 N N . ALA A 1 88 ? -12.387 -14.882 8.609 1.00 81.81 88 ALA A N 1
ATOM 678 C CA . ALA A 1 88 ? -13.020 -14.440 7.363 1.00 81.81 88 ALA A CA 1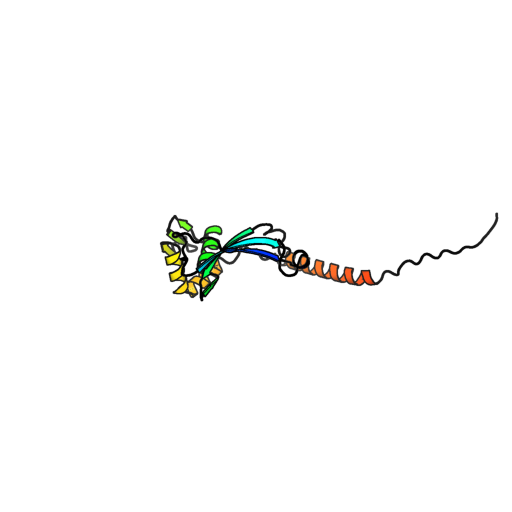
ATOM 679 C C . ALA A 1 88 ? -13.909 -13.191 7.534 1.00 81.81 88 ALA A C 1
ATOM 681 O O . ALA A 1 88 ? -14.260 -12.562 6.538 1.00 81.81 88 ALA A O 1
ATOM 682 N N . TRP A 1 89 ? -14.283 -12.830 8.765 1.00 85.19 89 TRP A N 1
ATOM 683 C CA . TRP A 1 89 ? -15.157 -11.690 9.034 1.00 85.19 89 TRP A CA 1
ATOM 684 C C . TRP A 1 89 ? -14.352 -10.411 9.256 1.00 85.19 89 TRP A C 1
ATOM 686 O O . TRP A 1 89 ? -13.380 -10.393 10.012 1.00 85.19 89 TRP A O 1
ATOM 696 N N . ILE A 1 90 ? -14.788 -9.336 8.608 1.00 88.19 90 ILE A N 1
ATOM 697 C CA . ILE A 1 90 ? -14.242 -7.988 8.762 1.00 88.19 90 ILE A CA 1
ATOM 698 C C . ILE A 1 90 ? -15.297 -7.167 9.495 1.00 88.19 90 ILE A C 1
ATOM 700 O O . ILE A 1 90 ? -16.428 -7.074 9.018 1.00 88.19 90 ILE A O 1
ATOM 704 N N . TYR A 1 91 ? -14.927 -6.582 10.631 1.00 86.31 91 TYR A N 1
ATOM 705 C CA . TYR A 1 91 ? -15.792 -5.718 11.432 1.00 86.31 91 TYR A CA 1
ATOM 706 C C . TYR A 1 91 ? -15.263 -4.288 11.411 1.00 86.31 91 TYR A C 1
ATOM 708 O O . TYR A 1 91 ? -14.083 -4.064 11.688 1.00 86.31 91 TYR A O 1
ATOM 716 N N . TRP A 1 92 ? -16.142 -3.331 11.125 1.00 85.38 92 TRP A N 1
ATOM 717 C CA . TRP A 1 92 ? -15.899 -1.913 11.367 1.00 85.38 92 TRP A CA 1
ATOM 718 C C . TRP A 1 92 ? -16.779 -1.466 12.533 1.00 85.38 92 TRP A C 1
ATOM 720 O O . TRP A 1 92 ? -17.994 -1.681 12.518 1.00 85.38 92 TRP A O 1
ATOM 730 N N . TYR A 1 93 ? -16.161 -0.880 13.554 1.00 81.94 93 TYR A N 1
ATOM 731 C CA . TYR A 1 93 ? -16.856 -0.365 14.730 1.00 81.94 93 TYR A CA 1
ATOM 732 C C . TYR A 1 93 ? -17.002 1.152 14.643 1.00 81.94 93 TYR A C 1
ATOM 734 O O . TYR A 1 93 ? -16.161 1.830 14.051 1.00 81.94 93 TYR A O 1
ATOM 742 N N . ASP A 1 94 ? -18.066 1.675 15.247 1.00 77.69 94 ASP A N 1
ATOM 743 C CA . ASP A 1 94 ? -18.183 3.105 15.529 1.00 77.69 94 ASP A CA 1
ATOM 744 C C . ASP A 1 94 ? -17.467 3.473 16.842 1.00 77.69 94 ASP A C 1
ATOM 746 O O . ASP A 1 94 ? -17.067 2.594 17.611 1.00 77.69 94 ASP A O 1
ATOM 750 N N . ASN A 1 95 ? -17.339 4.770 17.126 1.00 71.38 95 ASN A N 1
ATOM 751 C CA . ASN A 1 95 ? -16.689 5.277 18.343 1.00 71.38 95 ASN A CA 1
ATOM 752 C C . ASN A 1 95 ? -17.342 4.759 19.641 1.00 71.38 95 ASN A C 1
ATOM 754 O O . ASN A 1 95 ? -16.653 4.570 20.640 1.00 71.38 95 ASN A O 1
ATOM 758 N N . ASP A 1 96 ? -18.645 4.466 19.615 1.00 71.44 96 ASP A N 1
ATOM 759 C CA . ASP A 1 96 ? -19.398 3.871 20.730 1.00 71.44 96 ASP A CA 1
ATOM 760 C C . ASP A 1 96 ? -19.202 2.343 20.877 1.00 71.44 96 ASP A C 1
ATOM 762 O O . ASP A 1 96 ? -19.905 1.691 21.647 1.00 71.44 96 ASP A O 1
ATOM 766 N N . GLY A 1 97 ? -18.292 1.729 20.109 1.00 68.75 97 GLY A N 1
ATOM 767 C CA . GLY A 1 97 ? -17.997 0.289 20.153 1.00 68.75 97 GLY A CA 1
ATOM 768 C C . GLY A 1 97 ? -19.046 -0.612 19.487 1.00 68.75 97 GLY A C 1
ATOM 769 O O . GLY A 1 97 ? -18.889 -1.834 19.454 1.00 68.75 97 GLY A O 1
ATOM 770 N N . ASN A 1 98 ? -20.107 -0.033 18.922 1.00 73.75 98 ASN A N 1
ATOM 771 C CA . ASN A 1 98 ? -21.109 -0.763 18.149 1.00 73.75 98 ASN A CA 1
ATOM 772 C C . ASN A 1 98 ? -20.539 -1.210 16.794 1.00 73.75 98 ASN A C 1
ATOM 774 O O . ASN A 1 98 ? -19.789 -0.471 16.157 1.00 73.75 98 ASN A O 1
ATOM 778 N N . VAL A 1 99 ? -20.923 -2.402 16.323 1.00 77.62 99 VAL A N 1
ATOM 779 C CA . VAL A 1 99 ? -20.599 -2.856 14.959 1.00 77.62 99 VAL A CA 1
ATOM 780 C C . VAL A 1 99 ? -21.387 -1.998 13.976 1.00 77.62 99 VAL A C 1
ATOM 782 O O . VAL A 1 99 ? -22.600 -2.157 13.857 1.00 77.62 99 VAL A O 1
ATOM 785 N N . LYS A 1 100 ? -20.685 -1.099 13.287 1.00 78.12 100 LYS A N 1
ATOM 786 C CA . LYS A 1 100 ? -21.243 -0.203 12.274 1.00 78.12 100 LYS A CA 1
ATOM 787 C C . LYS A 1 100 ? -21.538 -0.967 10.992 1.00 78.12 100 LYS A C 1
ATOM 789 O O . LYS A 1 100 ? -22.643 -0.898 10.475 1.00 78.12 100 LYS A O 1
ATOM 794 N N . GLU A 1 101 ? -20.559 -1.749 10.544 1.00 81.00 101 GLU A N 1
ATOM 795 C CA . GLU A 1 101 ? -20.658 -2.615 9.371 1.00 81.00 101 GLU A CA 1
ATOM 796 C C . GLU A 1 101 ? -19.902 -3.927 9.585 1.00 81.00 101 GLU A C 1
ATOM 798 O O . GLU A 1 101 ? -18.923 -3.999 10.339 1.00 81.00 101 GLU A O 1
ATOM 803 N N . LYS A 1 102 ? -20.344 -4.983 8.895 1.00 85.88 102 LYS A N 1
ATOM 804 C CA . LYS A 1 102 ? -19.670 -6.287 8.892 1.00 85.88 102 LYS A CA 1
ATOM 805 C C . LYS A 1 102 ? -19.732 -6.940 7.517 1.00 85.88 102 LYS A C 1
ATOM 807 O O . LYS A 1 102 ? -20.797 -7.027 6.913 1.00 85.88 102 LYS A O 1
ATOM 812 N N . TRP A 1 103 ? -18.60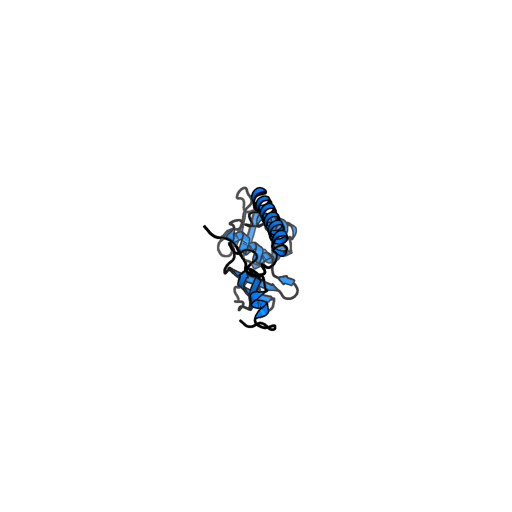9 -7.496 7.075 1.00 88.62 103 TRP A N 1
ATOM 813 C CA . TRP A 1 103 ? -18.503 -8.171 5.780 1.00 88.62 103 TRP A CA 1
ATOM 814 C C . TRP A 1 103 ? -17.933 -9.575 5.935 1.00 88.62 103 TRP A C 1
ATOM 816 O O . TRP A 1 103 ? -17.058 -9.821 6.772 1.00 88.62 103 TRP A O 1
ATOM 826 N N . ASN A 1 104 ? -18.416 -10.500 5.106 1.00 88.44 104 ASN A N 1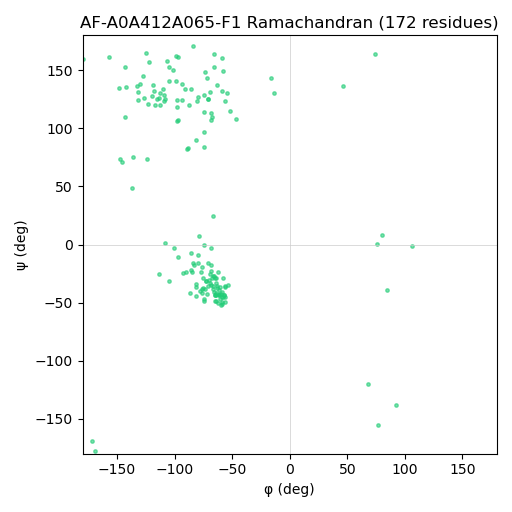
ATOM 827 C CA . ASN A 1 104 ? -17.871 -11.848 5.016 1.00 88.44 104 ASN A CA 1
ATOM 828 C C . ASN A 1 104 ? -16.893 -11.927 3.834 1.00 88.44 104 ASN A C 1
ATOM 830 O O . ASN A 1 104 ? -17.289 -11.903 2.669 1.00 88.44 104 ASN A O 1
ATOM 834 N N . GLY A 1 105 ? -15.601 -11.994 4.142 1.00 86.62 105 GLY A N 1
ATOM 835 C CA . GLY A 1 105 ? -14.535 -12.019 3.152 1.00 86.62 105 GLY A CA 1
ATOM 836 C C . GLY A 1 105 ? -14.269 -10.670 2.476 1.00 86.62 105 GLY A C 1
ATOM 837 O O . GLY A 1 105 ? -15.063 -9.729 2.492 1.00 86.62 105 GLY A O 1
ATOM 838 N N . LYS A 1 106 ? -13.100 -10.588 1.834 1.00 86.56 106 LYS A N 1
ATOM 839 C CA . LYS A 1 106 ? -12.609 -9.365 1.178 1.00 86.56 106 LYS A CA 1
ATOM 840 C C . LYS A 1 106 ? -13.410 -8.972 -0.071 1.00 86.56 106 LYS A C 1
ATOM 842 O O . LYS A 1 106 ? -13.459 -7.792 -0.399 1.00 86.56 106 LYS A O 1
ATOM 847 N N . MET A 1 107 ? -14.055 -9.936 -0.732 1.00 86.81 107 MET A N 1
ATOM 848 C CA . MET A 1 107 ? -14.901 -9.688 -1.907 1.00 86.81 107 MET A CA 1
ATOM 849 C C . MET A 1 107 ? -16.222 -8.999 -1.557 1.00 86.81 107 MET A C 1
ATOM 851 O O . MET A 1 107 ? -16.596 -8.042 -2.224 1.00 86.81 107 MET A O 1
ATOM 855 N N . SER A 1 108 ? -16.889 -9.415 -0.473 1.00 88.19 108 SER A N 1
ATOM 856 C CA . SER A 1 108 ? -18.106 -8.742 0.006 1.00 88.19 108 SER A CA 1
ATOM 857 C C . SER A 1 108 ? -17.821 -7.287 0.390 1.00 88.19 108 SER A C 1
ATOM 859 O O . SER A 1 108 ? -18.554 -6.397 -0.029 1.00 88.19 108 SER A O 1
ATOM 861 N N . TYR A 1 109 ? -16.711 -7.041 1.097 1.00 88.81 109 TYR A N 1
ATOM 862 C CA . TYR A 1 109 ? -16.246 -5.687 1.414 1.00 88.81 109 TYR A CA 1
ATOM 863 C C . TYR A 1 109 ? -15.999 -4.841 0.152 1.00 88.81 109 TYR A C 1
ATOM 865 O O . TYR A 1 109 ? -16.431 -3.692 0.092 1.00 88.81 109 TYR A O 1
ATOM 873 N N . ARG A 1 110 ? -15.327 -5.401 -0.868 1.00 89.44 110 ARG A N 1
ATOM 874 C CA . ARG A 1 110 ? -15.049 -4.693 -2.127 1.00 89.44 110 ARG A CA 1
ATOM 875 C C . ARG A 1 110 ? -16.341 -4.255 -2.815 1.00 89.44 110 ARG A C 1
ATOM 877 O O . ARG A 1 110 ? -16.478 -3.080 -3.133 1.00 89.44 110 ARG A O 1
ATOM 884 N N . ASN A 1 111 ? -17.275 -5.183 -3.016 1.00 89.88 111 ASN A N 1
ATOM 885 C CA . ASN A 1 111 ? -18.532 -4.894 -3.705 1.00 89.88 111 ASN A CA 1
ATOM 886 C C . ASN A 1 111 ? -19.349 -3.839 -2.941 1.00 89.88 111 ASN A C 1
ATOM 888 O O . ASN A 1 111 ? -19.790 -2.866 -3.543 1.00 89.88 111 ASN A O 1
ATOM 892 N N . TYR A 1 112 ? -19.431 -3.951 -1.610 1.00 90.12 112 TYR A N 1
ATOM 893 C CA . TYR A 1 112 ? -20.125 -2.969 -0.773 1.00 90.12 112 TYR A CA 1
ATOM 894 C C . TYR A 1 112 ? -19.560 -1.547 -0.907 1.00 90.12 112 TYR A C 1
ATOM 896 O O . TYR A 1 112 ? -20.317 -0.583 -0.980 1.00 90.12 112 TYR A O 1
ATOM 904 N N . MET A 1 113 ? -18.231 -1.409 -0.971 1.00 88.19 113 MET A N 1
ATOM 905 C CA . MET A 1 113 ? -17.563 -0.109 -1.113 1.00 88.19 113 MET A CA 1
ATOM 906 C C . MET A 1 113 ? -17.636 0.476 -2.534 1.00 88.19 113 MET A C 1
ATOM 908 O O . MET A 1 113 ? -17.451 1.679 -2.698 1.00 88.19 113 MET A O 1
ATOM 912 N N . ILE A 1 114 ? -17.908 -0.352 -3.550 1.00 88.62 114 ILE A N 1
ATOM 913 C CA . ILE A 1 114 ? -18.207 0.097 -4.920 1.00 88.62 114 ILE A CA 1
ATOM 914 C C . ILE A 1 114 ? -19.653 0.597 -5.014 1.00 88.62 114 ILE A C 1
ATOM 916 O O . ILE A 1 114 ? -19.910 1.608 -5.663 1.00 88.62 114 ILE A O 1
ATOM 920 N N . GLU A 1 115 ? -20.586 -0.092 -4.354 1.00 91.38 115 GLU A N 1
ATOM 921 C CA . GLU A 1 115 ? -22.003 0.285 -4.295 1.00 91.38 115 GLU A CA 1
ATOM 922 C C . GLU A 1 115 ? -22.239 1.567 -3.473 1.00 91.38 115 GLU A C 1
ATOM 924 O O . GLU A 1 115 ? -23.116 2.353 -3.824 1.00 91.38 115 GLU A O 1
ATOM 929 N N . ASN A 1 116 ? -21.437 1.802 -2.424 1.00 90.75 116 ASN A N 1
ATOM 930 C CA . ASN A 1 116 ? -21.622 2.881 -1.441 1.00 90.75 116 ASN A CA 1
ATOM 931 C C . ASN A 1 116 ? -20.364 3.785 -1.338 1.00 90.75 116 ASN A C 1
ATOM 933 O O . ASN A 1 116 ? -19.588 3.696 -0.372 1.00 90.75 116 ASN A O 1
ATOM 937 N N . PRO A 1 117 ? -20.094 4.645 -2.343 1.00 88.56 117 PRO A N 1
ATOM 938 C CA . PRO A 1 117 ? -18.875 5.457 -2.407 1.00 88.56 117 PRO A CA 1
ATOM 939 C C . PRO A 1 117 ? -18.772 6.512 -1.290 1.00 88.56 117 PRO A C 1
ATOM 941 O O . PRO A 1 117 ? -17.666 6.882 -0.887 1.00 88.56 117 PRO A O 1
ATOM 944 N N . GLU A 1 118 ? -19.893 6.990 -0.747 1.00 89.75 118 GLU A N 1
ATOM 945 C CA . GLU A 1 118 ? -19.926 7.877 0.422 1.00 89.75 118 GLU A CA 1
ATOM 946 C C . GLU A 1 118 ? -19.442 7.179 1.702 1.00 89.75 118 GLU A C 1
ATOM 948 O O . GLU A 1 118 ? -18.675 7.775 2.467 1.00 89.75 118 GLU A O 1
ATOM 953 N N . ILE A 1 119 ? -19.784 5.897 1.890 1.00 86.19 119 ILE A N 1
ATOM 954 C CA . ILE A 1 119 ? -19.240 5.079 2.983 1.00 86.19 119 ILE A CA 1
ATOM 955 C C . ILE A 1 119 ? -17.734 4.887 2.785 1.00 86.19 119 ILE A C 1
ATOM 957 O O . ILE A 1 119 ? -16.967 5.085 3.730 1.00 86.19 119 ILE A O 1
ATOM 961 N N . PHE A 1 120 ? -17.279 4.597 1.560 1.00 87.19 120 PHE A N 1
ATOM 962 C CA . PHE A 1 120 ? -15.846 4.484 1.272 1.00 87.19 120 PHE A CA 1
ATOM 963 C C . PHE A 1 120 ? -15.075 5.784 1.551 1.00 87.19 120 PHE A C 1
ATOM 965 O O . PHE A 1 120 ? -13.950 5.730 2.060 1.00 87.19 120 PHE A O 1
ATOM 972 N N . LYS A 1 121 ? -15.668 6.955 1.281 1.00 87.38 121 LYS A N 1
ATOM 973 C CA . LYS A 1 121 ? -15.068 8.254 1.616 1.00 87.38 121 LYS A CA 1
ATOM 974 C C . LYS A 1 121 ? -14.942 8.439 3.130 1.00 87.38 121 LYS A C 1
ATOM 976 O O . LYS A 1 121 ? -13.845 8.728 3.597 1.00 87.38 121 LYS A O 1
ATOM 981 N N . SER A 1 122 ? -16.010 8.185 3.891 1.00 84.69 122 SER A N 1
ATOM 982 C CA . SER A 1 122 ? -15.990 8.245 5.363 1.00 84.69 122 SER A CA 1
ATOM 983 C C . SER A 1 122 ? -14.976 7.264 5.971 1.00 84.69 122 SER A C 1
ATOM 985 O O . SER A 1 122 ? -14.203 7.630 6.857 1.00 84.69 122 SER A O 1
ATOM 987 N N . PHE A 1 123 ? -14.908 6.039 5.444 1.00 84.25 123 PHE A N 1
ATOM 988 C CA . PHE A 1 123 ? -13.930 5.032 5.855 1.00 84.25 123 PHE A CA 1
ATOM 989 C C . PHE A 1 123 ? -12.493 5.468 5.531 1.00 84.25 123 PHE A C 1
ATOM 991 O O . PHE A 1 123 ? -11.595 5.324 6.355 1.00 84.25 123 PHE A O 1
ATOM 998 N N . THR A 1 124 ? -12.264 6.060 4.356 1.00 84.81 124 THR A N 1
ATOM 999 C CA . THR A 1 124 ? -10.946 6.573 3.948 1.00 84.81 124 THR A CA 1
ATOM 1000 C C . THR A 1 124 ? -10.515 7.786 4.777 1.00 84.81 124 THR A C 1
ATOM 1002 O O . THR A 1 124 ? -9.333 7.913 5.086 1.00 84.81 124 THR A O 1
ATOM 1005 N N . GLU A 1 125 ? -11.450 8.649 5.184 1.00 84.50 125 GLU A N 1
ATOM 1006 C CA . GLU A 1 125 ? -11.198 9.761 6.109 1.00 84.50 125 GLU A CA 1
ATOM 1007 C C . GLU A 1 125 ? -10.799 9.246 7.503 1.00 84.50 125 GLU A C 1
ATOM 1009 O O . GLU A 1 125 ? -9.803 9.714 8.050 1.00 84.50 125 GLU A O 1
ATOM 1014 N N . ALA A 1 126 ? -11.477 8.218 8.028 1.00 78.75 126 ALA A N 1
ATOM 1015 C CA . ALA A 1 126 ? -11.102 7.560 9.286 1.00 78.75 126 ALA A CA 1
ATOM 1016 C C . ALA A 1 126 ? -9.731 6.846 9.222 1.00 78.75 126 ALA A C 1
ATOM 1018 O O . ALA A 1 126 ? -9.005 6.811 10.210 1.00 78.75 126 ALA A O 1
ATOM 1019 N N . VAL A 1 127 ? -9.363 6.300 8.056 1.00 77.69 127 VAL A N 1
ATOM 1020 C CA . VAL A 1 127 ? -8.093 5.586 7.785 1.00 77.69 127 VAL A CA 1
ATOM 1021 C C . VAL A 1 127 ? -6.936 6.537 7.401 1.00 77.69 127 VAL A C 1
ATOM 1023 O O . VAL A 1 127 ? -5.776 6.118 7.290 1.00 77.69 127 VAL A O 1
ATOM 1026 N N . SER A 1 128 ? -7.220 7.829 7.209 1.00 68.94 128 SER A N 1
ATOM 1027 C CA . SER A 1 128 ? -6.237 8.853 6.829 1.00 68.94 128 SER A CA 1
ATOM 1028 C C . SER A 1 128 ? -5.182 9.090 7.933 1.00 68.94 128 SER A C 1
ATOM 1030 O O . SER A 1 128 ? 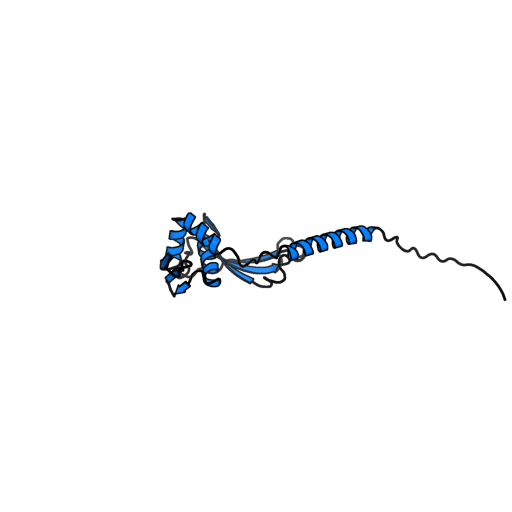-5.385 8.740 9.093 1.00 68.94 128 SER A O 1
ATOM 1032 N N . PRO A 1 129 ? -3.964 9.529 7.577 1.00 57.62 129 PRO A N 1
ATOM 1033 C CA . PRO A 1 129 ? -2.826 8.618 7.695 1.00 57.62 129 PRO A CA 1
ATOM 1034 C C . PRO A 1 129 ? -1.969 8.810 8.954 1.00 57.62 129 PRO A C 1
ATOM 1036 O O . PRO A 1 129 ? -1.839 9.908 9.482 1.00 57.62 129 PRO A O 1
ATOM 1039 N N . GLU A 1 130 ? -1.162 7.791 9.283 1.00 48.19 130 GLU A N 1
ATOM 1040 C CA . GLU A 1 130 ? 0.024 7.903 10.166 1.00 48.19 130 GLU A CA 1
ATOM 1041 C C . GLU A 1 130 ? 1.178 8.756 9.574 1.00 48.19 130 GLU A C 1
ATOM 1043 O O . GLU A 1 130 ? 2.357 8.647 9.942 1.00 48.19 130 GLU A O 1
ATOM 1048 N N . ILE A 1 131 ? 0.856 9.668 8.660 1.00 49.59 131 ILE A N 1
ATOM 1049 C CA . ILE A 1 131 ? 1.658 10.866 8.484 1.00 49.59 131 ILE A CA 1
ATOM 1050 C C . ILE A 1 131 ? 1.179 11.810 9.583 1.00 49.59 131 ILE A C 1
ATOM 1052 O O . ILE A 1 131 ? 0.283 12.618 9.364 1.00 49.59 131 ILE A O 1
ATOM 1056 N N . LYS A 1 132 ? 1.820 11.729 10.761 1.00 43.09 132 LYS A N 1
ATOM 1057 C CA . LYS A 1 132 ? 1.964 12.924 11.599 1.00 43.09 132 LYS A CA 1
ATOM 1058 C C . LYS A 1 132 ? 2.436 14.030 10.660 1.00 43.09 132 LYS A C 1
ATOM 1060 O O . LYS A 1 132 ? 3.573 13.968 10.184 1.00 43.09 132 LYS A O 1
ATOM 1065 N N . ALA A 1 133 ? 1.550 14.975 10.354 1.00 42.66 133 ALA A N 1
ATOM 1066 C CA . ALA A 1 133 ? 1.991 16.278 9.908 1.00 42.66 133 ALA A CA 1
ATOM 1067 C C . ALA A 1 133 ? 2.940 16.774 10.997 1.00 42.66 133 ALA A C 1
ATOM 1069 O O . ALA A 1 133 ? 2.637 16.644 12.188 1.00 42.66 133 ALA A O 1
ATOM 1070 N N . MET A 1 134 ? 4.113 17.230 10.582 1.00 39.56 134 MET A N 1
ATOM 1071 C CA . MET A 1 134 ? 5.039 17.858 11.508 1.00 39.56 134 MET A CA 1
ATOM 1072 C C . MET A 1 134 ? 4.352 19.063 12.163 1.00 39.56 134 MET A C 1
ATOM 1074 O O . MET A 1 134 ? 3.457 19.662 11.552 1.00 39.56 134 MET A O 1
ATOM 1078 N N . SER A 1 135 ? 4.712 19.384 13.408 1.00 44.62 135 SER A N 1
ATOM 1079 C CA . SER A 1 135 ? 4.149 20.558 14.082 1.00 44.62 135 SER A CA 1
ATOM 1080 C C . SER A 1 135 ? 4.467 21.825 13.276 1.00 44.62 135 SER A C 1
ATOM 1082 O O . SER A 1 135 ? 5.370 21.837 12.436 1.00 44.62 135 SER A O 1
ATOM 1084 N N . GLY A 1 136 ? 3.721 22.911 13.508 1.00 51.34 136 GLY A N 1
ATOM 1085 C CA . GLY A 1 136 ? 3.998 24.184 12.826 1.00 51.34 136 GLY A CA 1
ATOM 1086 C C . GLY A 1 136 ? 5.454 24.636 13.004 1.00 51.34 136 GLY A C 1
ATOM 1087 O O . GLY A 1 136 ? 6.056 25.136 12.059 1.00 51.34 136 GLY A O 1
ATOM 1088 N N . GLU A 1 137 ? 6.026 24.347 14.175 1.00 55.38 137 GLU A N 1
ATOM 1089 C CA . GLU A 1 137 ? 7.411 24.629 14.564 1.00 55.38 137 GLU A CA 1
ATOM 1090 C C . GLU A 1 137 ? 8.413 23.874 13.670 1.00 55.38 137 GLU A C 1
ATOM 1092 O O . GLU A 1 137 ? 9.276 24.487 13.049 1.00 55.38 137 GLU A O 1
ATOM 1097 N N . GLU A 1 138 ? 8.233 22.560 13.492 1.00 53.53 138 GLU A N 1
ATOM 1098 C CA . GLU A 1 138 ? 9.085 21.713 12.638 1.00 53.53 138 GLU A CA 1
ATOM 1099 C C . GLU A 1 138 ? 9.050 22.123 11.143 1.00 53.53 138 GLU A C 1
ATOM 1101 O O . GLU A 1 138 ? 9.979 21.828 10.388 1.00 53.53 138 GLU A O 1
ATOM 1106 N N . ILE A 1 139 ? 7.987 22.797 10.681 1.00 59.91 139 ILE A N 1
ATOM 1107 C CA . ILE A 1 139 ? 7.893 23.359 9.317 1.00 59.91 139 ILE A CA 1
ATOM 1108 C C . ILE A 1 139 ? 8.624 24.709 9.225 1.00 59.91 139 ILE A C 1
ATOM 1110 O O . ILE A 1 139 ? 9.191 25.048 8.182 1.00 59.91 139 ILE A O 1
ATOM 1114 N N . GLU A 1 140 ? 8.609 25.491 10.301 1.00 61.88 140 GLU A N 1
ATOM 1115 C CA . GLU A 1 140 ? 9.238 26.809 10.375 1.00 61.88 140 GLU A CA 1
ATOM 1116 C C . GLU A 1 140 ? 10.768 26.693 10.509 1.00 61.88 140 GLU A C 1
ATOM 1118 O O . GLU A 1 140 ? 11.495 27.399 9.805 1.00 61.88 140 GLU A O 1
ATOM 1123 N N . ASP A 1 141 ? 11.248 25.700 11.267 1.00 67.44 141 ASP A N 1
ATOM 1124 C CA . ASP A 1 141 ? 12.660 25.296 11.340 1.00 67.44 141 ASP A CA 1
ATOM 1125 C C . ASP A 1 141 ? 13.229 24.922 9.959 1.00 67.44 141 ASP A C 1
ATOM 1127 O O . ASP A 1 141 ? 14.330 25.346 9.596 1.00 67.44 141 ASP A O 1
ATOM 1131 N N . ILE A 1 142 ? 12.476 24.167 9.144 1.00 69.81 142 ILE A N 1
ATOM 1132 C CA . ILE A 1 142 ? 12.905 23.802 7.782 1.00 69.81 142 ILE A CA 1
ATOM 1133 C C . ILE A 1 142 ? 13.032 25.039 6.891 1.00 69.81 142 ILE A C 1
ATOM 1135 O O . ILE A 1 142 ? 14.038 25.173 6.197 1.00 69.81 142 ILE A O 1
ATOM 1139 N N . LYS A 1 143 ? 12.082 25.981 6.947 1.00 71.94 143 LYS A N 1
ATOM 1140 C CA . LYS A 1 143 ? 12.171 27.235 6.176 1.00 71.94 143 LYS A CA 1
ATOM 1141 C C . LYS A 1 143 ? 13.369 28.093 6.588 1.00 71.94 143 LYS A C 1
ATOM 1143 O O . LYS A 1 143 ? 13.982 28.743 5.743 1.00 71.94 143 LYS A O 1
ATOM 1148 N N . GLN A 1 144 ? 13.717 28.110 7.875 1.00 69.19 144 GLN A N 1
ATOM 1149 C CA . GLN A 1 144 ? 14.900 28.823 8.366 1.00 69.19 144 GLN A CA 1
ATOM 1150 C C . GLN A 1 144 ? 16.203 28.131 7.935 1.00 69.19 144 GLN A C 1
ATOM 1152 O O . GLN A 1 144 ? 17.171 28.811 7.580 1.00 69.19 144 GLN A O 1
ATOM 1157 N N . LEU A 1 145 ? 16.216 26.796 7.880 1.00 67.94 145 LEU A N 1
ATOM 1158 C CA . LEU A 1 145 ? 17.305 26.005 7.303 1.00 67.94 145 LEU A CA 1
ATOM 1159 C C . LEU A 1 145 ? 17.479 26.261 5.800 1.00 67.94 145 LEU A C 1
ATOM 1161 O O . LEU A 1 145 ? 18.599 26.542 5.379 1.00 67.94 145 LEU A O 1
ATOM 1165 N N . G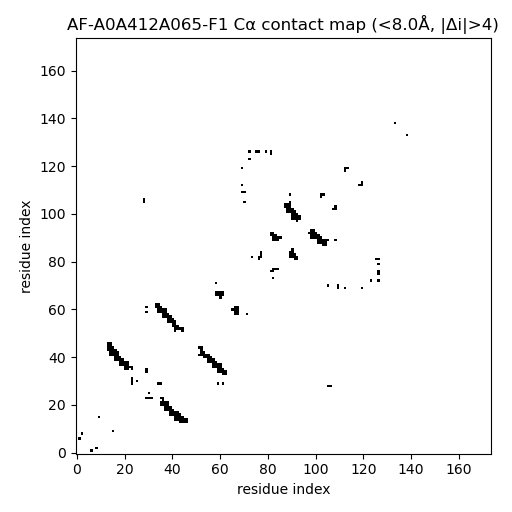LU A 1 146 ? 16.402 26.226 5.009 1.00 66.81 146 GLU A N 1
ATOM 1166 C CA . GLU A 1 146 ? 16.428 26.531 3.569 1.00 66.81 146 GLU A CA 1
ATOM 1167 C C . GLU A 1 146 ? 16.998 27.931 3.315 1.00 66.81 146 GLU A C 1
ATOM 1169 O O . GLU A 1 146 ? 17.973 28.072 2.578 1.00 66.81 146 GLU A O 1
ATOM 1174 N N . LYS A 1 147 ? 16.499 28.946 4.030 1.00 69.00 147 LYS A N 1
ATOM 1175 C CA . LYS A 1 147 ? 16.994 30.325 3.917 1.00 69.00 147 LYS A CA 1
ATOM 1176 C C . LYS A 1 147 ? 18.475 30.468 4.299 1.00 69.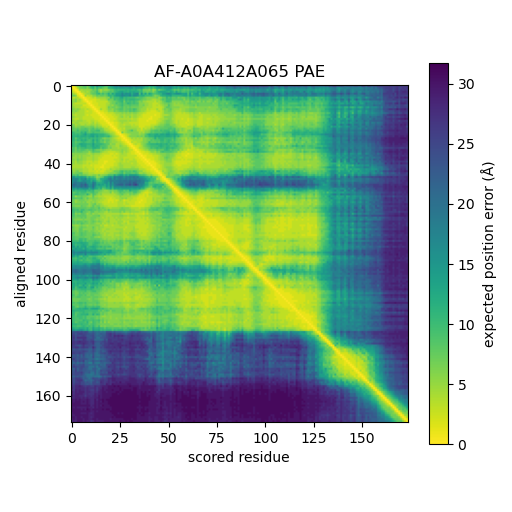00 147 LYS A C 1
ATOM 1178 O O . LYS A 1 147 ? 19.227 31.168 3.629 1.00 69.00 147 LYS A O 1
ATOM 1183 N N . THR A 1 148 ? 18.925 29.752 5.332 1.00 67.38 148 THR A N 1
ATOM 1184 C CA . THR A 1 148 ? 20.343 29.725 5.741 1.00 67.38 148 THR A CA 1
ATOM 1185 C C . THR A 1 148 ? 21.237 29.030 4.702 1.00 67.38 148 THR A C 1
ATOM 1187 O O . THR A 1 148 ? 22.428 29.335 4.603 1.00 67.38 148 THR A O 1
ATOM 1190 N N . VAL A 1 149 ? 20.695 28.077 3.936 1.00 71.00 149 VAL A N 1
ATOM 1191 C CA . VAL A 1 149 ? 21.400 27.413 2.829 1.00 71.00 149 VAL A CA 1
ATOM 1192 C C . VAL A 1 149 ? 21.466 28.323 1.600 1.00 71.00 149 VAL A C 1
ATOM 1194 O O . VAL A 1 149 ? 22.540 28.423 1.011 1.00 71.00 149 VAL A O 1
ATOM 1197 N N . GLU A 1 150 ? 20.385 29.031 1.260 1.00 63.75 150 GLU A N 1
ATOM 1198 C CA . GLU A 1 150 ? 20.374 30.042 0.191 1.00 63.75 150 GLU A CA 1
ATOM 1199 C C . GLU A 1 150 ? 21.388 31.162 0.464 1.00 63.75 150 GLU A C 1
ATOM 1201 O O . GLU A 1 150 ? 22.247 31.424 -0.380 1.00 63.75 150 GLU A O 1
ATOM 1206 N N . ASP A 1 151 ? 21.375 31.743 1.672 1.00 61.94 151 ASP A N 1
ATOM 1207 C CA . ASP A 1 151 ? 22.350 32.762 2.080 1.00 61.94 151 ASP A CA 1
ATOM 1208 C C . ASP A 1 151 ? 23.791 32.228 1.965 1.00 61.94 151 ASP A C 1
ATOM 1210 O O . ASP A 1 151 ? 24.665 32.905 1.429 1.00 61.94 151 ASP A O 1
ATOM 1214 N N . LYS A 1 152 ? 24.064 30.986 2.398 1.00 61.31 152 LYS A N 1
ATOM 1215 C CA . LYS A 1 152 ? 25.406 30.383 2.273 1.00 61.31 152 LYS A CA 1
ATOM 1216 C C . LYS A 1 152 ? 25.827 30.114 0.829 1.00 61.31 152 LYS A C 1
ATOM 1218 O O . LYS A 1 152 ? 27.010 30.265 0.533 1.00 61.31 152 LYS A O 1
ATOM 1223 N N . MET A 1 153 ? 24.907 29.734 -0.059 1.00 48.28 153 MET A N 1
ATOM 1224 C CA . MET A 1 153 ? 25.221 29.541 -1.480 1.00 48.28 153 MET A CA 1
ATOM 1225 C C . MET A 1 153 ? 25.504 30.866 -2.198 1.00 48.28 153 MET A C 1
ATOM 1227 O O . MET A 1 153 ? 26.358 30.897 -3.078 1.00 48.28 153 MET A O 1
ATOM 1231 N N . LEU A 1 154 ? 24.886 31.971 -1.771 1.00 49.28 154 LEU A N 1
ATOM 1232 C CA . LEU A 1 154 ? 25.169 33.315 -2.294 1.00 49.28 154 LEU A CA 1
ATOM 1233 C C . LEU A 1 154 ? 26.566 33.856 -1.922 1.00 49.28 154 LEU A C 1
ATOM 1235 O O . LEU A 1 154 ? 27.040 34.790 -2.568 1.00 49.28 154 LEU A O 1
ATOM 1239 N N . TYR A 1 155 ? 27.247 33.288 -0.918 1.00 53.91 155 TYR A N 1
ATOM 1240 C CA . TYR A 1 155 ? 28.586 33.73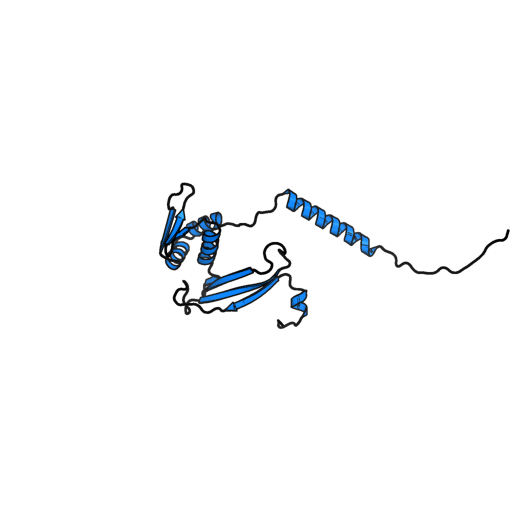5 -0.505 1.00 53.91 155 TYR A CA 1
ATOM 1241 C C . TYR A 1 155 ? 29.753 33.023 -1.217 1.00 53.91 155 TYR A C 1
ATOM 1243 O O . TYR A 1 155 ? 30.841 33.605 -1.290 1.00 53.91 155 TYR A O 1
ATOM 1251 N N . ASP A 1 156 ? 29.568 31.809 -1.752 1.00 44.88 156 ASP A N 1
ATOM 1252 C CA . ASP A 1 156 ? 30.684 30.975 -2.250 1.00 44.88 156 ASP A CA 1
ATOM 1253 C C . ASP A 1 156 ? 31.260 31.454 -3.604 1.00 44.88 156 ASP A C 1
ATOM 1255 O O . ASP A 1 156 ? 32.467 31.369 -3.834 1.00 44.88 156 ASP A O 1
ATOM 1259 N N . ASP A 1 157 ? 30.445 32.098 -4.451 1.00 45.16 157 ASP A N 1
ATOM 1260 C CA . ASP A 1 157 ? 30.867 32.677 -5.746 1.00 45.16 157 ASP A CA 1
ATOM 1261 C C . ASP A 1 157 ? 31.808 33.902 -5.619 1.00 45.16 157 ASP A C 1
ATOM 1263 O O . ASP A 1 157 ? 32.273 34.453 -6.620 1.00 45.16 157 ASP A O 1
ATOM 1267 N N . SER A 1 158 ? 32.108 34.356 -4.394 1.00 42.69 158 SER A N 1
ATOM 1268 C CA . SER A 1 158 ? 32.842 35.605 -4.136 1.00 42.69 158 SER A CA 1
ATOM 1269 C C . SER A 1 158 ? 34.283 35.446 -3.626 1.00 42.69 158 SER A C 1
ATOM 1271 O O . SER A 1 158 ? 34.953 36.457 -3.402 1.00 42.69 158 SER A O 1
ATOM 1273 N N . MET A 1 159 ? 34.818 34.224 -3.462 1.00 41.12 159 MET A N 1
ATOM 1274 C CA . MET A 1 159 ? 36.227 34.047 -3.064 1.00 41.12 159 MET A CA 1
ATOM 1275 C C . MET A 1 159 ? 37.203 34.336 -4.225 1.00 41.12 159 MET A C 1
ATOM 1277 O O . MET A 1 159 ? 37.286 33.547 -5.168 1.00 41.12 159 MET A O 1
ATOM 1281 N N . PRO A 1 160 ? 38.045 35.391 -4.156 1.00 39.09 160 PRO A N 1
ATOM 1282 C CA . PRO A 1 160 ? 39.063 35.610 -5.173 1.00 39.09 160 PRO A CA 1
ATOM 1283 C C . PRO A 1 160 ? 40.173 34.555 -5.062 1.00 39.09 160 PRO A C 1
ATOM 1285 O O . PRO A 1 160 ? 40.817 34.403 -4.019 1.00 39.09 160 PRO A O 1
ATOM 1288 N N . LEU A 1 161 ? 40.443 33.863 -6.173 1.00 38.16 161 LEU A N 1
ATOM 1289 C CA . LEU A 1 161 ? 41.550 32.913 -6.310 1.00 38.16 161 LEU A CA 1
ATOM 1290 C C . LEU A 1 161 ? 42.877 33.559 -5.877 1.00 38.16 161 LEU A C 1
ATOM 1292 O O . LEU A 1 161 ? 43.376 34.509 -6.483 1.00 38.16 161 LEU A O 1
ATOM 1296 N N . LYS A 1 162 ? 43.451 33.024 -4.795 1.00 34.94 162 LYS A N 1
ATOM 1297 C CA . LYS A 1 162 ? 44.585 33.610 -4.069 1.00 34.94 162 LYS A CA 1
ATOM 1298 C C . LYS A 1 162 ? 45.894 33.438 -4.847 1.00 34.94 162 LYS A C 1
ATOM 1300 O O . LYS A 1 162 ? 46.658 32.500 -4.618 1.00 34.94 162 LYS A O 1
ATOM 1305 N N . ASN A 1 163 ? 46.150 34.352 -5.779 1.00 33.25 163 ASN A N 1
ATOM 1306 C CA . ASN A 1 163 ? 47.303 34.288 -6.669 1.00 33.25 163 ASN A CA 1
ATOM 1307 C C . ASN A 1 163 ? 48.619 34.506 -5.891 1.00 33.25 163 ASN A C 1
ATOM 1309 O O . ASN 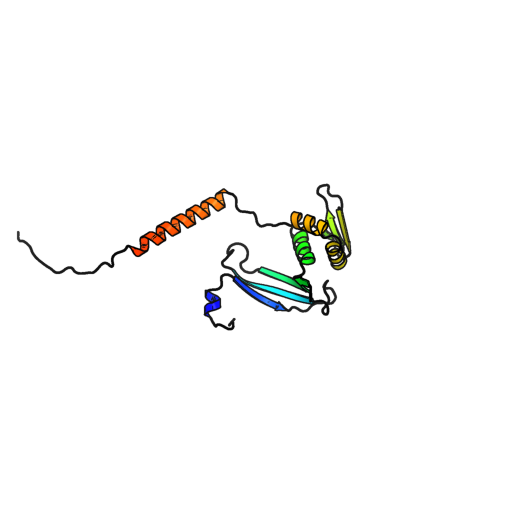A 1 163 ? 48.877 35.588 -5.359 1.00 33.25 163 ASN A O 1
ATOM 1313 N N . LYS A 1 164 ? 49.471 33.475 -5.806 1.00 37.56 164 LYS A N 1
ATOM 1314 C CA . LYS A 1 164 ? 50.792 33.573 -5.165 1.00 37.56 164 LYS A CA 1
ATOM 1315 C C . LYS A 1 164 ? 51.768 34.343 -6.063 1.00 37.56 164 LYS A C 1
ATOM 1317 O O . LYS A 1 164 ? 52.453 33.743 -6.886 1.00 37.56 164 LYS A O 1
ATOM 1322 N N . LYS A 1 165 ? 51.932 35.642 -5.814 1.00 31.41 165 LYS A N 1
ATOM 1323 C CA . LYS A 1 165 ? 53.180 36.360 -6.110 1.00 31.41 165 LYS A CA 1
ATOM 1324 C C . LYS A 1 165 ? 53.714 37.014 -4.842 1.00 31.41 165 LYS A C 1
ATOM 1326 O O . LYS A 1 165 ? 53.040 37.833 -4.227 1.00 31.41 165 LYS A O 1
ATOM 1331 N N . LYS A 1 166 ? 54.936 36.644 -4.461 1.00 31.47 166 LYS A N 1
ATOM 1332 C CA . LYS A 1 166 ? 55.720 37.332 -3.433 1.00 31.47 166 LYS A CA 1
ATOM 1333 C C . LYS A 1 166 ? 57.149 37.466 -3.951 1.00 31.47 166 LYS A C 1
ATOM 1335 O O . LYS A 1 166 ? 58.029 36.692 -3.589 1.00 31.47 166 LYS A O 1
ATOM 1340 N N . GLU A 1 167 ? 57.334 38.401 -4.877 1.00 29.75 167 GLU A N 1
ATOM 1341 C CA . GLU A 1 167 ? 58.663 38.814 -5.323 1.00 29.75 167 GLU A CA 1
ATOM 1342 C C . GLU A 1 167 ? 59.254 39.785 -4.286 1.00 29.75 167 GLU A C 1
ATOM 1344 O O . GLU A 1 167 ? 58.608 40.739 -3.859 1.00 29.75 167 GLU A O 1
ATOM 1349 N N . SER A 1 168 ? 60.464 39.438 -3.850 1.00 30.72 168 SER A N 1
ATOM 1350 C CA . SER A 1 168 ? 61.500 40.210 -3.142 1.00 30.72 168 SER A CA 1
ATOM 1351 C C . SER A 1 168 ? 61.374 41.748 -3.148 1.00 30.72 168 SER A C 1
ATOM 1353 O O . SER A 1 168 ? 61.094 42.327 -4.194 1.00 30.72 168 SER A O 1
ATOM 1355 N N . LYS A 1 169 ? 61.727 42.455 -2.061 1.00 32.72 169 LYS A N 1
ATOM 1356 C CA . LYS A 1 169 ? 63.125 42.859 -1.743 1.00 32.72 169 LYS A CA 1
ATOM 1357 C C . LYS A 1 169 ? 63.212 43.659 -0.419 1.00 32.72 169 LYS A C 1
ATOM 1359 O O . LYS A 1 169 ? 62.198 44.222 -0.040 1.00 32.72 169 LYS A O 1
ATOM 1364 N N . GLU A 1 170 ? 64.422 43.707 0.178 1.00 32.03 170 GLU A N 1
ATOM 1365 C CA . GLU A 1 170 ? 65.096 44.835 0.903 1.00 32.03 170 GLU A CA 1
ATOM 1366 C C . GLU A 1 170 ? 64.272 45.643 1.956 1.00 32.03 170 GLU A C 1
ATOM 1368 O O . GLU A 1 170 ? 63.149 46.042 1.703 1.00 32.03 170 GLU A O 1
ATOM 1373 N N . ASN A 1 171 ? 64.715 46.015 3.168 1.00 32.69 171 ASN A N 1
ATOM 1374 C CA . ASN A 1 171 ? 66.031 46.300 3.783 1.00 32.69 171 ASN A CA 1
ATOM 1375 C C . ASN A 1 171 ? 65.819 46.423 5.340 1.00 32.69 171 ASN A C 1
ATOM 1377 O O . ASN A 1 171 ? 64.683 46.258 5.776 1.00 32.69 171 ASN A O 1
ATOM 1381 N N . THR A 1 172 ? 66.751 46.712 6.272 1.00 33.94 172 THR A N 1
ATOM 1382 C CA . THR A 1 172 ? 68.197 47.047 6.263 1.00 33.94 172 THR A CA 1
ATOM 1383 C C . THR A 1 172 ? 68.852 46.721 7.634 1.00 33.94 172 THR A C 1
ATOM 1385 O O . THR A 1 172 ? 68.160 46.609 8.639 1.00 33.94 172 THR A O 1
ATOM 1388 N N . VAL A 1 173 ? 70.187 46.606 7.635 1.00 38.41 173 VAL A N 1
ATOM 1389 C CA . VAL A 1 173 ? 71.210 46.686 8.717 1.00 38.41 173 VAL A CA 1
ATOM 1390 C C . VAL A 1 173 ? 70.822 47.252 10.106 1.00 38.41 173 VAL A C 1
ATOM 1392 O O . VAL A 1 173 ? 70.397 48.403 10.194 1.00 38.41 173 VAL A O 1
ATOM 1395 N N . ALA A 1 174 ? 71.183 46.511 11.169 1.00 35.12 174 ALA A N 1
ATOM 1396 C CA . ALA A 1 174 ? 71.973 46.965 12.337 1.00 35.12 174 ALA A CA 1
ATOM 1397 C C . ALA A 1 174 ? 72.532 45.750 13.105 1.00 35.12 174 ALA A C 1
ATOM 1399 O O . ALA A 1 174 ? 71.730 44.831 13.380 1.00 35.12 174 ALA A O 1
#

InterPro domains:
  IPR013765 DNA recombination and repair protein RecA [PTHR45900] (3-133)
  IPR020587 DNA recombination and repair protein RecA, monomer-monomer interface [PS50163] (1-69)
  IPR027417 P-loop containing nucleoside triphosphate hydrolase [G3DSA:3.40.50.300] (1-134)

Nearest PDB structures (foldseek):
  3cmv-assembly1_A  TM=8.400E-01  e=1.150E-07  unclassified
  3cmv-assembly7_G  TM=8.398E-01  e=1.295E-07  unclassified
  3cmv-assembly2_B  TM=8.400E-01  e=1.548E-07  unclassified
  3cmv-assembly4_D  TM=8.399E-01  e=1.850E-07  unclassified
  3hr8-assembly1_A  TM=7.179E-01  e=3.352E-07  Thermotoga maritima

Mean predicted aligned error: 14.08 Å